Protein AF-A0A0M4M952-F1 (afdb_monomer_lite)

Sequence (85 aa):
MFGKIIGAGLGAKAAEHTSKIGGPLGAVIGATAPVILRRMSIPAMLAIGAGGYFLKKYMDKKDAETGSTDTSKTPPATSTAPAAA

pLDDT: mean 71.99, std 15.29, range [37.91, 93.69]

Secondary structure (DSSP, 8-state):
-HHHHHHHHHHHHHHHHHHHH-SHHHHHHHHHHHHHHHHS-HHHHHHHHHHHHHHHHHHHHHHHHS-----S-------------

Radius of gyration: 18.66 Å; chains: 1; bounding box: 55×34×33 Å

Foldseek 3Di:
DVCVVVCVVVVVVCVVCCVPVVDPVNVVCVVCVVVVVVVDDPVVVVVCVVVVVVVVVVVVVVCVVVDDDDPPDDDDPDPDDDPDD

Organism: NCBI:txid361183

Structure (mmCIF, N/CA/C/O backbone):
data_AF-A0A0M4M952-F1
#
_entry.id   AF-A0A0M4M952-F1
#
loop_
_atom_site.group_PDB
_atom_site.id
_atom_site.type_symbol
_atom_site.label_atom_id
_atom_site.label_alt_id
_atom_site.label_comp_id
_atom_site.label_asym_id
_atom_site.label_entity_id
_atom_site.label_seq_id
_atom_site.pdbx_PDB_ins_code
_atom_site.Cartn_x
_atom_site.Cartn_y
_atom_site.Cartn_z
_atom_site.occupancy
_atom_site.B_iso_or_equiv
_atom_site.auth_seq_id
_atom_site.auth_comp_id
_atom_site.auth_asym_id
_atom_site.auth_atom_id
_atom_site.pdbx_PDB_model_num
ATOM 1 N N . MET A 1 1 ? 11.769 17.808 -8.728 1.00 73.44 1 MET A N 1
ATOM 2 C CA . MET A 1 1 ? 12.792 16.737 -8.606 1.00 73.44 1 MET A CA 1
ATOM 3 C C . MET A 1 1 ? 12.564 15.797 -7.423 1.00 73.44 1 MET A C 1
ATOM 5 O O . MET A 1 1 ? 12.802 14.608 -7.581 1.00 73.44 1 MET A O 1
ATOM 9 N N . PHE A 1 2 ? 12.049 16.283 -6.288 1.00 73.12 2 PHE A N 1
ATOM 10 C CA . PHE A 1 2 ? 11.830 15.496 -5.062 1.00 73.12 2 PHE A CA 1
ATOM 11 C C . PHE A 1 2 ? 11.034 14.189 -5.258 1.00 73.12 2 PHE A C 1
ATOM 13 O O . PHE A 1 2 ? 11.414 13.143 -4.741 1.00 73.12 2 PHE A O 1
ATOM 20 N N . GLY A 1 3 ? 9.993 14.210 -6.101 1.00 72.00 3 GLY A N 1
ATOM 21 C CA . GLY A 1 3 ? 9.193 13.016 -6.404 1.00 72.00 3 GLY A CA 1
ATOM 22 C C . GLY A 1 3 ? 9.968 11.880 -7.085 1.00 72.00 3 GLY A C 1
ATOM 23 O O . GLY A 1 3 ? 9.626 10.720 -6.894 1.00 72.00 3 GLY A O 1
ATOM 24 N N . LYS A 1 4 ? 11.050 12.185 -7.819 1.00 81.12 4 LYS A N 1
ATOM 25 C CA . LYS A 1 4 ? 11.903 11.161 -8.448 1.00 81.12 4 LYS A CA 1
ATOM 26 C C . LYS A 1 4 ? 12.772 10.440 -7.418 1.00 81.12 4 LYS A C 1
ATOM 28 O O . LYS A 1 4 ? 12.994 9.248 -7.559 1.00 81.12 4 LYS A O 1
ATOM 33 N N . ILE A 1 5 ? 13.227 11.146 -6.382 1.00 80.94 5 ILE A N 1
ATOM 34 C CA . ILE A 1 5 ? 14.067 10.580 -5.315 1.00 80.94 5 ILE A CA 1
ATOM 35 C C . ILE A 1 5 ? 13.221 9.686 -4.404 1.00 80.94 5 ILE A C 1
ATOM 37 O O . ILE A 1 5 ? 13.596 8.547 -4.142 1.00 80.94 5 ILE A O 1
ATOM 41 N N . ILE A 1 6 ? 12.038 10.161 -3.997 1.00 79.50 6 ILE A N 1
ATOM 42 C CA . ILE A 1 6 ? 11.089 9.360 -3.207 1.00 79.50 6 ILE A CA 1
ATOM 43 C C . ILE A 1 6 ? 10.609 8.150 -4.020 1.00 79.50 6 ILE A C 1
ATOM 45 O O . ILE A 1 6 ? 10.589 7.034 -3.507 1.00 79.50 6 ILE A O 1
ATOM 49 N N .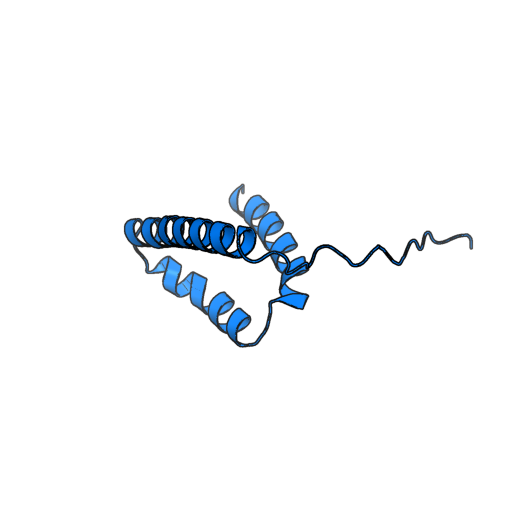 GLY A 1 7 ? 10.277 8.353 -5.299 1.00 74.94 7 GLY A N 1
ATOM 50 C CA . GLY A 1 7 ? 9.849 7.281 -6.197 1.00 74.94 7 GLY A CA 1
ATOM 51 C C . GLY A 1 7 ? 10.932 6.227 -6.437 1.00 74.94 7 GLY A C 1
ATOM 52 O O . GLY A 1 7 ? 10.625 5.041 -6.423 1.00 74.94 7 GLY A O 1
ATOM 53 N N . ALA A 1 8 ? 12.195 6.634 -6.590 1.00 84.06 8 ALA A N 1
ATOM 54 C CA . ALA A 1 8 ? 13.315 5.706 -6.738 1.00 84.06 8 ALA A CA 1
ATOM 55 C C . ALA A 1 8 ? 13.594 4.924 -5.446 1.00 84.06 8 ALA A C 1
ATOM 57 O O . ALA A 1 8 ? 13.811 3.718 -5.508 1.00 84.06 8 ALA A O 1
ATOM 58 N N . GLY A 1 9 ? 13.535 5.571 -4.276 1.00 79.25 9 GLY A N 1
ATOM 59 C CA . GLY A 1 9 ? 13.750 4.898 -2.990 1.00 79.25 9 GLY A CA 1
ATOM 60 C C . GLY A 1 9 ? 12.646 3.894 -2.646 1.00 79.25 9 GLY A C 1
ATOM 61 O O . GLY A 1 9 ? 12.925 2.766 -2.242 1.00 79.25 9 GLY A O 1
ATOM 62 N N . LEU A 1 10 ? 11.383 4.273 -2.859 1.00 77.69 10 LEU A N 1
ATOM 63 C CA . LEU A 1 10 ? 10.239 3.386 -2.634 1.00 77.69 10 LEU A CA 1
ATOM 64 C C . LEU A 1 10 ? 10.183 2.278 -3.703 1.00 77.69 10 LEU A C 1
ATOM 66 O O . LEU A 1 10 ? 9.882 1.131 -3.379 1.00 77.69 10 LEU A O 1
ATOM 70 N N . GLY A 1 11 ? 10.554 2.595 -4.948 1.00 68.06 11 GLY A N 1
ATOM 71 C CA . GLY A 1 11 ? 10.663 1.645 -6.055 1.00 68.06 11 GLY A CA 1
ATOM 72 C C . GLY A 1 11 ? 11.769 0.605 -5.866 1.00 68.06 11 GLY A C 1
ATOM 73 O O . GLY A 1 11 ? 11.528 -0.570 -6.122 1.00 68.06 11 GLY A O 1
ATOM 74 N N . ALA A 1 12 ? 12.940 0.996 -5.353 1.00 77.31 12 ALA A N 1
ATOM 75 C CA . ALA A 1 12 ? 14.029 0.069 -5.038 1.00 77.31 12 ALA A CA 1
ATOM 76 C C . ALA A 1 12 ? 13.611 -0.936 -3.953 1.00 77.31 12 ALA A C 1
ATOM 78 O O . ALA A 1 12 ? 13.730 -2.142 -4.145 1.00 77.31 12 ALA A O 1
ATOM 79 N N . LYS A 1 13 ? 12.994 -0.453 -2.868 1.00 74.44 13 LYS A N 1
ATOM 80 C CA . LYS A 1 13 ? 12.506 -1.322 -1.788 1.00 74.44 13 LYS A CA 1
ATOM 81 C C . LYS A 1 13 ? 11.358 -2.233 -2.240 1.00 74.44 13 LYS A C 1
ATOM 83 O O . LYS A 1 13 ? 11.266 -3.386 -1.824 1.00 74.44 13 LYS A O 1
ATOM 88 N N . ALA A 1 14 ? 10.482 -1.734 -3.113 1.00 72.12 14 ALA A N 1
ATOM 89 C CA . ALA A 1 14 ? 9.449 -2.552 -3.738 1.00 72.12 14 ALA A CA 1
ATOM 90 C C . ALA A 1 14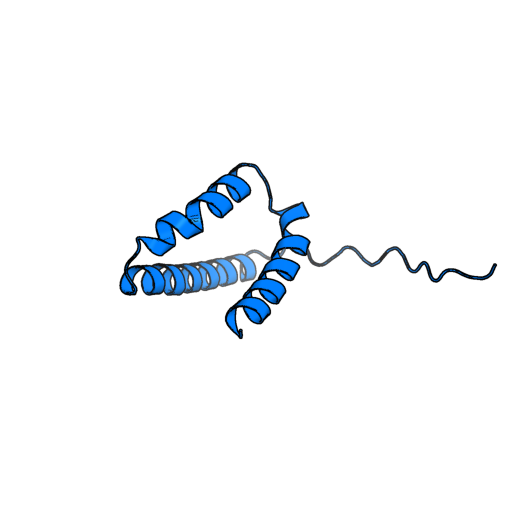 ? 10.058 -3.633 -4.648 1.00 72.12 14 ALA A C 1
ATOM 92 O O . ALA A 1 14 ? 9.573 -4.761 -4.623 1.00 72.12 14 ALA A O 1
ATOM 93 N N . ALA A 1 15 ? 11.135 -3.324 -5.383 1.00 70.38 15 ALA A N 1
ATOM 94 C CA . ALA A 1 15 ? 11.869 -4.258 -6.242 1.00 70.38 15 ALA A CA 1
ATOM 95 C C . ALA A 1 15 ? 12.581 -5.384 -5.459 1.00 70.38 15 ALA A C 1
ATOM 97 O O . ALA A 1 15 ? 12.673 -6.513 -5.937 1.00 70.38 15 ALA A O 1
ATOM 98 N N . GLU A 1 16 ? 13.024 -5.119 -4.232 1.00 71.00 16 GLU A N 1
ATOM 99 C CA . GLU A 1 16 ? 13.625 -6.142 -3.364 1.00 71.00 16 GLU A CA 1
ATOM 100 C C . GLU A 1 16 ? 12.580 -7.112 -2.782 1.00 71.00 16 GLU A C 1
ATOM 102 O O . GLU A 1 16 ? 12.837 -8.308 -2.637 1.00 71.00 16 GLU A O 1
ATOM 107 N N . HIS A 1 17 ? 11.371 -6.623 -2.485 1.00 65.31 17 HIS A N 1
ATOM 108 C CA . HIS A 1 17 ? 10.295 -7.428 -1.891 1.00 65.31 17 HIS A CA 1
ATOM 109 C C . HIS A 1 17 ? 9.335 -8.060 -2.917 1.00 65.31 17 HIS A C 1
ATOM 111 O O . HIS A 1 17 ? 8.697 -9.075 -2.622 1.00 65.31 17 HIS A O 1
ATOM 117 N N . THR A 1 18 ? 9.244 -7.519 -4.134 1.00 62.03 18 THR A N 1
ATOM 118 C CA . THR A 1 18 ? 8.395 -8.053 -5.216 1.00 62.03 18 THR A CA 1
ATOM 119 C C . THR A 1 18 ? 8.814 -9.451 -5.662 1.00 62.03 18 THR A C 1
ATOM 121 O O . THR A 1 18 ? 7.947 -10.229 -6.040 1.00 62.03 18 THR A O 1
ATOM 124 N N . SER A 1 19 ? 10.085 -9.846 -5.543 1.00 58.56 19 SER A N 1
ATOM 125 C CA . SER A 1 19 ? 10.507 -11.218 -5.880 1.00 58.56 19 SER A CA 1
ATOM 126 C C . SER A 1 19 ? 9.848 -12.296 -5.002 1.00 58.56 19 SER A C 1
ATOM 128 O O . SER A 1 19 ? 9.796 -13.453 -5.405 1.00 58.56 19 SER A O 1
ATOM 130 N N . LYS A 1 20 ? 9.310 -11.933 -3.824 1.00 58.31 20 LYS A N 1
ATOM 131 C CA . LYS A 1 20 ? 8.558 -12.836 -2.927 1.00 58.31 20 LYS A CA 1
ATOM 132 C C . LYS A 1 20 ? 7.041 -12.576 -2.885 1.00 58.31 20 LYS A C 1
ATOM 134 O O . LYS A 1 20 ? 6.307 -13.437 -2.418 1.00 58.31 20 LYS A O 1
ATOM 139 N N . ILE A 1 21 ? 6.565 -11.418 -3.358 1.00 60.91 21 ILE A N 1
ATOM 140 C CA . ILE A 1 21 ? 5.151 -10.967 -3.280 1.00 60.91 21 ILE A CA 1
ATOM 141 C C . ILE A 1 21 ? 4.488 -10.827 -4.677 1.00 60.91 21 ILE A C 1
ATOM 143 O O . ILE A 1 21 ? 3.268 -10.714 -4.797 1.00 60.91 21 ILE A O 1
ATOM 147 N N . GLY A 1 22 ? 5.272 -10.863 -5.757 1.00 59.75 22 GLY A N 1
ATOM 148 C CA . GLY A 1 22 ? 4.890 -10.499 -7.127 1.00 59.75 22 GLY A CA 1
ATOM 149 C C . GLY A 1 22 ? 4.271 -11.619 -7.962 1.00 59.75 22 GLY A C 1
ATOM 150 O O . GLY A 1 22 ? 4.769 -11.937 -9.038 1.00 59.75 22 GLY A O 1
ATOM 151 N N . GLY A 1 23 ? 3.177 -12.216 -7.490 1.00 74.25 23 GLY A N 1
ATOM 152 C CA . GLY A 1 23 ? 2.350 -13.099 -8.319 1.00 74.25 23 GLY A CA 1
ATOM 153 C C . GLY A 1 23 ? 1.504 -12.331 -9.356 1.00 74.25 23 GLY A C 1
ATOM 154 O O . GLY A 1 23 ? 1.438 -11.099 -9.311 1.00 74.25 23 GLY A O 1
ATOM 155 N N . PRO A 1 24 ? 0.776 -13.032 -10.251 1.00 82.50 24 PRO A N 1
ATOM 156 C CA . PRO A 1 24 ? -0.082 -12.418 -11.275 1.00 82.50 24 PRO A CA 1
ATOM 157 C C . PRO A 1 24 ? -1.070 -11.389 -10.710 1.00 82.50 24 PRO A C 1
ATOM 159 O O . PRO A 1 24 ? -1.297 -10.338 -11.304 1.00 82.50 24 PRO A O 1
ATOM 162 N N . LEU A 1 25 ? -1.600 -11.654 -9.513 1.00 78.31 25 LEU A N 1
ATOM 163 C CA . LEU A 1 25 ? -2.500 -10.743 -8.812 1.00 78.31 25 LEU A CA 1
ATOM 164 C C . LEU A 1 25 ? -1.802 -9.435 -8.394 1.00 78.31 25 LEU A C 1
ATOM 166 O O . LEU A 1 25 ? -2.367 -8.356 -8.559 1.00 78.31 25 LEU A O 1
ATOM 170 N N . GLY A 1 26 ? -0.559 -9.518 -7.911 1.00 74.06 26 GLY A N 1
ATOM 171 C CA . GLY A 1 26 ? 0.245 -8.350 -7.543 1.00 74.06 26 GLY A CA 1
ATOM 172 C C . GLY A 1 26 ? 0.615 -7.492 -8.754 1.00 74.06 26 GLY A C 1
ATOM 173 O O . GLY A 1 26 ? 0.573 -6.267 -8.669 1.00 74.06 26 GLY A O 1
ATOM 174 N N . ALA A 1 27 ? 0.892 -8.120 -9.900 1.00 86.31 27 ALA A N 1
ATOM 175 C CA . ALA A 1 27 ? 1.183 -7.417 -11.149 1.00 86.31 27 ALA A CA 1
ATOM 176 C C . ALA A 1 27 ? -0.046 -6.679 -11.703 1.00 86.31 27 ALA A C 1
ATOM 178 O O . ALA A 1 27 ? 0.052 -5.508 -12.071 1.00 86.31 27 ALA A O 1
ATOM 179 N N . VAL A 1 28 ? -1.217 -7.326 -11.712 1.00 88.56 28 VAL A N 1
ATOM 180 C CA . VAL A 1 28 ? -2.465 -6.696 -12.174 1.00 88.56 28 VAL A CA 1
ATOM 181 C C . VAL A 1 28 ? -2.836 -5.511 -11.284 1.00 88.56 28 VAL A C 1
ATOM 183 O O . VAL A 1 28 ? -3.148 -4.433 -11.798 1.00 88.56 28 VAL A O 1
ATOM 186 N N . ILE A 1 29 ? -2.755 -5.661 -9.959 1.00 85.69 29 ILE A N 1
ATOM 187 C CA . ILE A 1 29 ? -3.017 -4.543 -9.046 1.00 85.69 29 ILE A CA 1
ATOM 188 C C . ILE A 1 29 ? -1.953 -3.456 -9.206 1.00 85.69 29 ILE A C 1
ATOM 190 O O . ILE A 1 29 ? -2.311 -2.289 -9.301 1.00 85.69 29 ILE A O 1
ATOM 194 N N . GLY A 1 30 ? -0.669 -3.797 -9.322 1.00 83.88 30 GLY A N 1
ATOM 195 C CA . GLY A 1 30 ? 0.399 -2.812 -9.521 1.00 83.88 30 GLY A CA 1
ATOM 196 C C . GLY A 1 30 ? 0.241 -1.994 -10.807 1.00 83.88 30 GLY A C 1
ATOM 197 O O . GLY A 1 30 ? 0.473 -0.786 -10.801 1.00 83.88 30 GLY A O 1
ATOM 198 N N . ALA A 1 31 ? -0.218 -2.626 -11.890 1.00 87.06 31 ALA A N 1
ATOM 199 C CA . ALA A 1 31 ? -0.457 -1.964 -13.171 1.00 87.06 31 ALA A CA 1
ATOM 200 C C . ALA A 1 31 ? -1.739 -1.110 -13.181 1.00 87.06 31 ALA A C 1
ATOM 202 O O . ALA A 1 31 ? -1.774 -0.049 -13.806 1.00 87.06 31 ALA A O 1
ATOM 203 N N . THR A 1 32 ? -2.794 -1.543 -12.484 1.00 87.25 32 THR A N 1
ATOM 204 C CA . THR A 1 32 ? -4.102 -0.856 -12.488 1.00 87.25 32 THR A CA 1
ATOM 205 C C . THR A 1 32 ? -4.253 0.177 -11.369 1.00 87.25 32 THR A C 1
ATOM 207 O O . THR A 1 32 ? -4.953 1.176 -11.553 1.00 87.25 32 THR A O 1
ATOM 210 N N . ALA A 1 33 ? -3.549 0.007 -10.247 1.00 83.94 33 ALA A N 1
ATOM 211 C CA . ALA A 1 33 ? -3.550 0.925 -9.111 1.00 83.94 33 ALA A CA 1
ATOM 212 C C . ALA A 1 33 ? -3.314 2.392 -9.508 1.00 83.94 33 ALA A C 1
ATOM 214 O O . ALA A 1 33 ? -4.147 3.214 -9.134 1.00 83.94 33 ALA A O 1
ATOM 215 N N . PRO A 1 34 ? -2.279 2.775 -10.287 1.00 82.75 34 PRO A N 1
ATOM 216 C CA . PRO A 1 34 ? -2.059 4.183 -10.630 1.00 82.75 34 PRO A CA 1
ATOM 217 C C . PRO A 1 34 ? -3.191 4.790 -11.473 1.00 82.75 34 PRO A C 1
ATOM 219 O O . PRO A 1 34 ? -3.485 5.978 -11.339 1.00 82.75 34 PRO A O 1
ATOM 222 N N . VAL A 1 35 ? -3.866 3.990 -12.304 1.00 84.94 35 VAL A N 1
ATOM 223 C CA . VAL A 1 35 ? -4.994 4.450 -13.134 1.00 84.94 35 VAL A CA 1
ATOM 224 C C . VAL A 1 35 ? -6.221 4.729 -12.270 1.00 84.94 35 VAL A C 1
ATOM 226 O O . VAL A 1 35 ? -6.852 5.779 -12.408 1.00 84.94 35 VAL A O 1
ATOM 229 N N . ILE A 1 36 ? -6.529 3.819 -11.347 1.00 81.56 36 ILE A N 1
ATOM 230 C CA . ILE A 1 36 ? -7.645 3.969 -10.405 1.00 81.56 36 ILE A CA 1
ATOM 231 C C . ILE A 1 36 ? -7.365 5.141 -9.462 1.00 81.56 36 ILE A C 1
ATOM 233 O O . ILE A 1 36 ? -8.222 5.996 -9.250 1.00 81.56 36 ILE A O 1
ATOM 237 N N . LEU A 1 37 ? -6.133 5.231 -8.965 1.00 80.06 37 LEU A N 1
ATOM 238 C CA . LEU A 1 37 ? -5.702 6.246 -8.016 1.00 80.06 37 LEU A CA 1
ATOM 239 C C . LEU A 1 37 ? -5.725 7.657 -8.621 1.00 80.06 37 LEU A C 1
ATOM 241 O O . LEU A 1 37 ? -6.119 8.601 -7.943 1.00 80.06 37 LEU A O 1
ATOM 245 N N . ARG A 1 38 ? -5.402 7.802 -9.914 1.00 80.75 38 ARG A N 1
ATOM 246 C CA . ARG A 1 38 ? -5.543 9.072 -10.650 1.00 80.75 38 ARG A CA 1
ATOM 247 C C . ARG A 1 38 ? -7.001 9.526 -10.786 1.00 80.75 38 ARG A C 1
ATOM 249 O O . ARG A 1 38 ? -7.247 10.718 -10.958 1.00 80.75 38 ARG A O 1
ATOM 256 N N . ARG A 1 39 ? -7.960 8.597 -10.740 1.00 75.19 39 ARG A N 1
ATOM 257 C CA . ARG A 1 39 ? -9.398 8.886 -10.864 1.00 75.19 39 ARG A CA 1
ATOM 258 C C . ARG A 1 39 ? -10.105 9.043 -9.517 1.00 75.19 39 ARG A C 1
ATOM 260 O O . ARG A 1 39 ? -11.289 9.368 -9.487 1.00 75.19 39 ARG A O 1
ATOM 267 N N . MET A 1 40 ? -9.397 8.797 -8.423 1.00 72.25 40 MET A N 1
ATOM 268 C CA . MET A 1 40 ? -9.950 8.769 -7.082 1.00 72.25 40 MET A CA 1
ATOM 269 C C . MET A 1 40 ? -9.769 10.131 -6.404 1.00 72.25 40 MET A C 1
ATOM 271 O O . MET A 1 40 ? -8.702 10.739 -6.469 1.00 72.25 40 MET A O 1
ATOM 275 N N . SER A 1 41 ? -10.827 10.640 -5.774 1.00 74.81 41 SER A N 1
ATOM 276 C CA . SER A 1 41 ? -10.788 11.925 -5.075 1.00 74.81 41 SER A CA 1
ATOM 277 C C . SER A 1 41 ? -9.970 11.824 -3.777 1.00 74.81 41 SER A C 1
ATOM 279 O O . SER A 1 41 ? -9.863 10.752 -3.176 1.00 74.81 41 SER A O 1
ATOM 281 N N . ILE A 1 42 ? -9.405 12.948 -3.315 1.00 87.19 42 ILE A N 1
ATOM 282 C CA . ILE A 1 42 ? -8.609 13.030 -2.071 1.00 87.19 42 ILE A CA 1
ATOM 283 C C . ILE A 1 42 ? -9.291 12.365 -0.852 1.00 87.19 42 ILE A C 1
ATOM 285 O O . ILE A 1 42 ? -8.602 11.662 -0.109 1.00 87.19 42 ILE A O 1
ATOM 289 N N . PRO A 1 43 ? -10.622 12.473 -0.656 1.00 85.06 43 PRO A N 1
ATOM 290 C CA . PRO A 1 43 ? -11.317 11.754 0.412 1.00 85.06 43 PRO A CA 1
ATOM 291 C C . PRO A 1 43 ? -11.151 10.232 0.355 1.00 85.06 43 PRO A C 1
ATOM 293 O O . PRO A 1 43 ? -10.972 9.587 1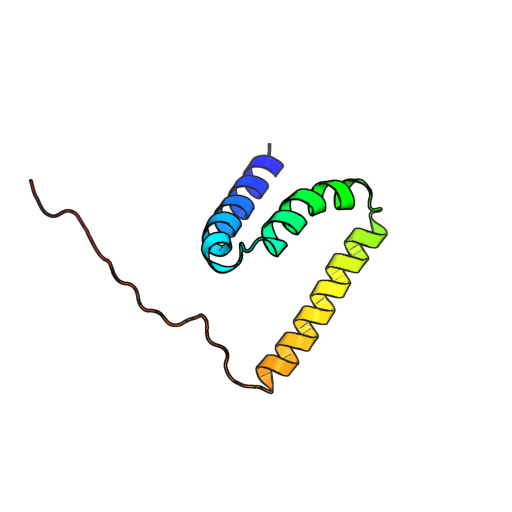.385 1.00 85.06 43 PRO A O 1
ATOM 296 N N . ALA A 1 44 ? -11.168 9.643 -0.838 1.00 83.94 44 ALA A N 1
ATOM 297 C CA . ALA A 1 44 ? -11.040 8.202 -0.988 1.00 83.94 44 ALA A CA 1
ATOM 298 C C . ALA A 1 44 ? -9.588 7.731 -0.788 1.00 83.94 44 ALA A C 1
ATOM 300 O O . ALA A 1 44 ? -9.375 6.665 -0.215 1.00 83.94 44 ALA A O 1
ATOM 301 N N . MET A 1 45 ? -8.580 8.544 -1.130 1.00 86.94 45 MET A N 1
ATOM 302 C CA . MET A 1 45 ? -7.193 8.273 -0.713 1.00 86.94 45 MET A CA 1
ATOM 303 C C . MET A 1 45 ? -7.045 8.245 0.812 1.00 86.94 45 MET A C 1
ATOM 305 O O . MET A 1 45 ? -6.398 7.343 1.344 1.00 86.94 45 MET A O 1
ATOM 309 N N . LEU A 1 46 ? -7.663 9.199 1.514 1.00 88.94 46 LEU A N 1
ATOM 310 C CA . LEU A 1 46 ? -7.664 9.224 2.978 1.00 88.94 46 LEU A CA 1
ATOM 311 C C . LEU A 1 46 ? -8.380 8.009 3.562 1.00 88.94 46 LEU A C 1
ATOM 313 O O . LEU A 1 46 ? -7.863 7.398 4.492 1.00 88.94 46 LEU A O 1
ATOM 317 N N . ALA A 1 47 ? -9.523 7.621 2.996 1.00 91.56 47 ALA A N 1
ATOM 318 C CA . ALA A 1 47 ? -10.256 6.440 3.434 1.00 91.56 47 ALA A CA 1
ATOM 319 C C . ALA A 1 47 ? -9.441 5.152 3.248 1.00 91.56 47 ALA A C 1
ATOM 321 O O . ALA A 1 47 ? -9.405 4.330 4.158 1.00 91.56 47 ALA A O 1
ATOM 322 N N . ILE A 1 48 ? -8.742 4.985 2.120 1.00 88.94 48 ILE A N 1
ATOM 323 C CA . ILE A 1 48 ? -7.872 3.820 1.898 1.00 88.94 48 ILE A CA 1
ATOM 324 C C . ILE A 1 48 ? -6.668 3.847 2.844 1.00 88.94 48 ILE A C 1
ATOM 326 O O . ILE A 1 48 ? -6.338 2.821 3.435 1.00 88.94 48 ILE A O 1
ATOM 330 N N . GLY A 1 49 ? -6.031 5.005 3.032 1.00 89.88 49 GLY A N 1
ATOM 331 C CA . GLY A 1 49 ? -4.904 5.141 3.958 1.00 89.88 49 GLY A CA 1
ATOM 332 C C . GLY A 1 49 ? -5.300 4.838 5.405 1.00 89.88 49 GLY A C 1
ATOM 333 O O . GLY A 1 49 ? -4.662 4.022 6.071 1.00 89.88 49 GLY A O 1
ATOM 334 N N . ALA A 1 50 ? -6.391 5.444 5.877 1.00 93.69 50 ALA A N 1
ATOM 335 C CA . ALA A 1 50 ? -6.915 5.225 7.220 1.00 93.69 50 ALA A CA 1
ATOM 336 C C . ALA A 1 50 ? -7.451 3.796 7.388 1.00 93.69 50 ALA A C 1
ATOM 338 O O . ALA A 1 50 ? -7.098 3.120 8.349 1.00 93.69 50 ALA A O 1
ATOM 339 N N . GLY A 1 51 ? -8.242 3.302 6.435 1.00 91.19 51 GLY A N 1
ATOM 340 C CA . GLY A 1 51 ? -8.789 1.945 6.441 1.00 91.19 51 GLY A CA 1
ATOM 341 C C . GLY A 1 51 ? -7.695 0.878 6.453 1.00 91.19 51 GLY A C 1
ATOM 342 O O . GLY A 1 51 ? -7.764 -0.063 7.242 1.00 91.19 51 GLY A O 1
ATOM 343 N N . GLY A 1 52 ? -6.633 1.067 5.666 1.00 90.62 52 GLY A N 1
ATOM 344 C CA . GLY A 1 52 ? -5.447 0.213 5.692 1.00 90.62 52 GLY A CA 1
ATOM 345 C C . GLY A 1 52 ? -4.718 0.248 7.038 1.00 90.62 52 GLY A C 1
ATOM 346 O O . GLY A 1 52 ? -4.296 -0.800 7.524 1.00 90.62 52 GLY A O 1
ATOM 347 N N . TYR A 1 53 ? -4.616 1.415 7.684 1.00 90.12 53 TYR A N 1
ATOM 348 C CA . TYR A 1 53 ? -4.024 1.542 9.021 1.00 90.12 53 TYR A CA 1
ATOM 349 C C . TYR A 1 53 ? -4.860 0.840 10.099 1.00 90.12 53 TYR A C 1
ATOM 351 O O . TYR A 1 53 ? -4.310 0.107 10.922 1.00 90.12 53 TYR A O 1
ATOM 359 N N . PHE A 1 54 ? -6.184 1.008 10.080 1.00 93.69 54 PHE A N 1
ATOM 360 C CA . PHE A 1 54 ? -7.077 0.309 11.006 1.00 93.69 54 PHE A CA 1
ATOM 361 C C . PHE A 1 54 ? -7.011 -1.206 10.807 1.00 93.69 54 PHE A C 1
ATOM 363 O O . PHE A 1 54 ? -6.905 -1.944 11.788 1.00 93.69 54 PHE A O 1
ATOM 370 N N . LEU A 1 55 ? -6.986 -1.673 9.556 1.00 90.88 55 LEU A N 1
ATOM 371 C CA . LEU A 1 55 ? -6.850 -3.094 9.250 1.00 90.88 55 LEU A CA 1
ATOM 372 C C . LEU A 1 55 ? -5.487 -3.640 9.697 1.00 90.88 55 LEU A C 1
ATOM 374 O O . LEU A 1 55 ? -5.435 -4.688 10.334 1.00 90.88 55 LEU A O 1
ATOM 378 N N . LYS A 1 56 ? -4.396 -2.900 9.454 1.00 83.62 56 LYS A N 1
ATOM 379 C CA . LYS A 1 56 ? -3.048 -3.223 9.949 1.00 83.62 56 LYS A CA 1
ATOM 380 C C . LYS A 1 56 ? -3.039 -3.334 11.472 1.00 83.62 56 LYS A C 1
ATOM 382 O O . LYS A 1 56 ? -2.501 -4.301 11.989 1.00 83.62 56 LYS A O 1
ATOM 387 N N . LYS A 1 57 ? -3.658 -2.387 12.185 1.00 85.56 57 LYS A N 1
ATOM 388 C CA . LYS A 1 57 ? -3.730 -2.378 13.656 1.00 85.56 57 LYS A CA 1
ATOM 389 C C . LYS A 1 57 ? -4.559 -3.539 14.208 1.00 85.56 57 LYS A C 1
ATOM 391 O O . LYS A 1 57 ? -4.257 -4.039 15.288 1.00 85.56 57 LYS A O 1
ATOM 396 N N . TYR A 1 58 ? -5.599 -3.949 13.487 1.00 86.81 58 TYR A N 1
ATOM 397 C CA . TYR A 1 58 ? -6.425 -5.096 13.849 1.00 86.81 58 TYR A CA 1
ATOM 398 C C . TYR A 1 58 ? -5.703 -6.424 13.592 1.00 86.81 58 TYR A C 1
ATOM 400 O O . TYR A 1 58 ? -5.735 -7.300 14.448 1.00 86.81 58 TYR A O 1
ATOM 408 N N . MET A 1 59 ? -5.007 -6.552 12.459 1.00 87.50 59 MET A N 1
ATOM 409 C CA . MET A 1 59 ? -4.187 -7.728 12.152 1.00 87.50 59 MET A CA 1
ATOM 410 C C . MET A 1 59 ? -3.032 -7.861 13.139 1.00 87.50 59 MET A C 1
ATOM 412 O O . MET A 1 59 ? -2.917 -8.901 13.753 1.00 87.50 59 MET A O 1
ATOM 416 N N . ASP A 1 60 ? -2.301 -6.780 13.418 1.00 80.06 60 ASP A N 1
ATOM 417 C CA . ASP A 1 60 ? -1.201 -6.751 14.392 1.00 80.06 60 ASP A CA 1
ATOM 418 C C . ASP A 1 60 ? -1.646 -7.224 15.788 1.00 80.06 60 ASP A C 1
ATOM 420 O O . ASP A 1 60 ? -0.955 -8.002 16.433 1.00 80.06 60 ASP A O 1
ATOM 424 N N . LYS A 1 61 ? -2.865 -6.865 16.220 1.00 76.62 61 LYS A N 1
ATOM 425 C CA . LYS A 1 61 ? -3.466 -7.410 17.450 1.00 76.62 61 LYS A CA 1
ATOM 426 C C . LYS A 1 61 ? -3.733 -8.917 17.358 1.00 76.62 61 LYS A C 1
ATOM 428 O O . LYS A 1 61 ? -3.441 -9.627 18.309 1.00 76.62 61 LYS A O 1
ATOM 433 N N . LYS A 1 62 ? -4.244 -9.410 16.227 1.00 73.75 62 LYS A N 1
ATOM 434 C CA . LYS A 1 62 ? -4.505 -10.845 16.016 1.00 73.75 62 LYS A CA 1
ATOM 435 C C . LYS A 1 62 ? -3.229 -11.665 15.834 1.00 73.75 62 LYS A C 1
ATOM 437 O O . LYS A 1 62 ? -3.193 -12.800 16.292 1.00 73.75 62 LYS A O 1
ATOM 442 N N . ASP A 1 63 ? -2.208 -11.093 15.209 1.00 66.94 63 ASP A N 1
ATOM 443 C CA . ASP A 1 63 ? -0.866 -11.656 15.053 1.00 66.94 63 ASP A CA 1
ATOM 444 C C . ASP A 1 63 ? -0.108 -11.634 16.396 1.00 66.94 63 ASP A C 1
ATOM 446 O O . ASP A 1 63 ? 0.696 -12.517 16.677 1.00 66.94 63 ASP A O 1
ATOM 450 N N . ALA A 1 64 ? -0.392 -10.660 17.268 1.00 60.31 64 ALA A N 1
ATOM 451 C CA . ALA A 1 64 ? 0.113 -10.630 18.641 1.00 60.31 64 ALA A CA 1
ATOM 452 C C . ALA A 1 64 ? -0.594 -11.644 19.563 1.00 60.31 64 ALA A C 1
ATOM 454 O O . ALA A 1 64 ? 0.023 -12.134 20.506 1.00 60.31 64 ALA A O 1
ATOM 455 N N . GLU A 1 65 ? -1.860 -11.981 19.296 1.00 56.38 65 GLU A N 1
ATOM 456 C CA . GLU A 1 65 ? -2.600 -13.045 19.998 1.00 56.38 65 GLU A CA 1
ATOM 457 C C . GLU A 1 65 ? -2.330 -14.445 19.409 1.00 56.38 65 GLU A C 1
ATOM 459 O O . GLU A 1 65 ? -2.383 -15.443 20.125 1.00 56.38 65 GLU A O 1
ATOM 464 N N . THR A 1 66 ? -1.982 -14.523 18.122 1.00 51.06 66 THR A N 1
ATOM 465 C CA . THR A 1 66 ? -1.608 -15.748 17.401 1.00 51.06 66 THR A CA 1
ATOM 466 C C . THR A 1 66 ? -0.114 -15.695 17.103 1.00 51.06 66 THR A C 1
ATOM 468 O O . THR A 1 66 ? 0.298 -15.342 16.002 1.00 51.06 66 THR A O 1
ATOM 471 N N . GLY A 1 67 ? 0.710 -16.001 18.106 1.00 54.16 67 GLY A N 1
ATOM 472 C CA . GLY A 1 67 ? 2.162 -16.021 17.953 1.00 54.16 67 GLY A CA 1
ATOM 473 C C . GLY A 1 67 ? 2.617 -16.767 16.689 1.00 54.16 67 GLY A C 1
ATOM 474 O O . GLY A 1 67 ? 2.166 -17.875 16.411 1.00 54.16 67 GLY A O 1
ATOM 475 N N . SER A 1 68 ? 3.559 -16.140 15.980 1.00 53.12 68 SER A N 1
ATOM 476 C CA . SER A 1 68 ? 4.372 -16.689 14.887 1.00 53.12 68 SER A CA 1
ATOM 477 C C . SER A 1 68 ? 3.703 -16.834 13.513 1.00 53.12 68 SER A C 1
ATOM 479 O O . SER A 1 68 ? 3.146 -17.864 13.148 1.00 53.12 68 SER A O 1
ATOM 481 N N . THR A 1 69 ? 3.996 -15.880 12.629 1.00 40.16 69 THR A N 1
ATOM 482 C CA . THR A 1 69 ? 4.594 -16.257 11.340 1.00 40.16 69 THR A CA 1
ATOM 483 C C . THR A 1 69 ? 5.783 -15.351 11.064 1.00 40.16 69 THR A C 1
ATOM 485 O O . THR A 1 69 ? 5.684 -14.256 10.514 1.00 40.16 69 THR A O 1
ATOM 488 N N . ASP A 1 70 ? 6.937 -15.844 11.497 1.00 49.50 70 ASP A N 1
ATOM 489 C CA . ASP A 1 70 ? 8.241 -15.479 10.986 1.00 49.50 70 ASP A CA 1
ATOM 490 C C . ASP A 1 70 ? 8.246 -15.360 9.451 1.00 49.50 70 ASP A C 1
ATOM 492 O O . ASP A 1 70 ? 7.998 -16.310 8.713 1.00 49.50 70 ASP A O 1
ATOM 496 N N . THR A 1 71 ? 8.672 -14.208 8.943 1.00 45.47 71 THR A N 1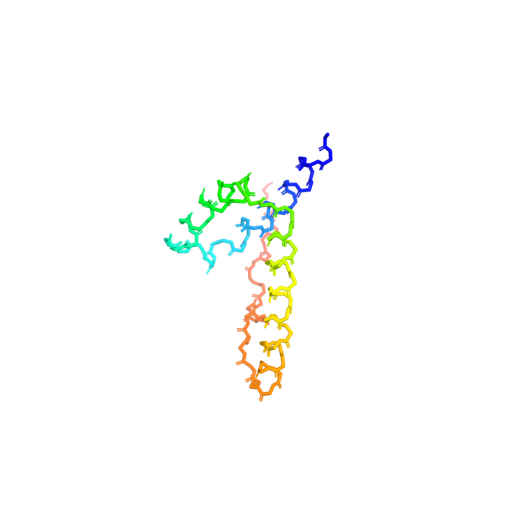
ATOM 497 C CA . THR A 1 71 ? 9.592 -14.177 7.792 1.00 45.47 71 THR A CA 1
ATOM 498 C C . THR A 1 71 ? 10.743 -13.223 8.109 1.00 45.47 71 THR A C 1
ATOM 500 O O . THR A 1 71 ? 11.142 -12.383 7.310 1.00 45.47 71 THR A O 1
ATOM 503 N N . SER A 1 72 ? 11.284 -13.378 9.318 1.00 53.66 72 SER A N 1
ATOM 504 C CA . SER A 1 72 ? 12.559 -12.809 9.759 1.00 53.66 72 SER A CA 1
ATOM 505 C C . SER A 1 72 ? 13.425 -13.921 10.349 1.00 53.66 72 SER A C 1
ATOM 507 O O . SER A 1 72 ? 13.851 -13.846 11.494 1.00 53.66 72 SER A O 1
ATOM 509 N N . LYS A 1 73 ? 13.690 -14.982 9.577 1.00 61.50 73 LYS A N 1
ATOM 510 C CA . LYS A 1 73 ? 14.815 -15.887 9.855 1.00 61.50 73 LYS A CA 1
ATOM 511 C C . LYS A 1 73 ? 15.209 -16.687 8.614 1.00 61.50 73 LYS A C 1
ATOM 513 O O . LYS A 1 73 ? 14.792 -17.820 8.402 1.00 61.50 73 LYS A O 1
ATOM 518 N N . THR A 1 74 ? 16.082 -16.111 7.798 1.00 44.28 74 THR A N 1
ATOM 519 C CA . THR A 1 74 ? 17.110 -16.924 7.141 1.00 44.28 74 THR A CA 1
ATOM 520 C C . THR A 1 74 ? 18.426 -16.146 7.230 1.00 44.28 74 THR A C 1
ATOM 522 O O . THR A 1 74 ? 18.479 -15.016 6.744 1.00 44.28 74 THR A O 1
ATOM 525 N N . PRO A 1 75 ? 19.432 -16.672 7.951 1.00 57.97 75 PRO A N 1
ATOM 526 C CA . PRO A 1 75 ? 20.722 -16.019 8.165 1.00 57.97 75 PRO A CA 1
ATOM 527 C C . PRO A 1 75 ? 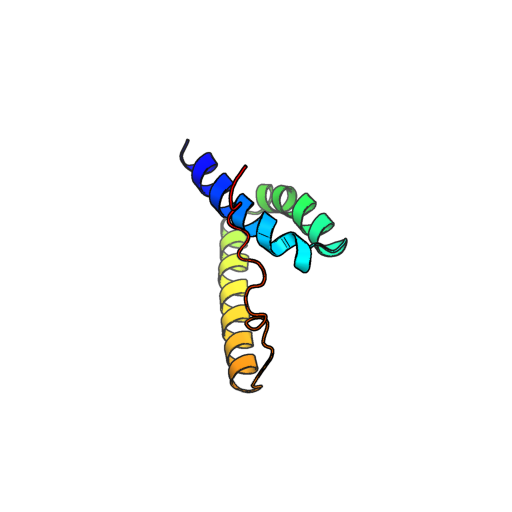21.506 -15.865 6.848 1.00 57.97 75 PRO A C 1
ATOM 529 O O . PRO A 1 75 ? 21.245 -16.591 5.887 1.00 57.97 75 PRO A O 1
ATOM 532 N N . PRO A 1 76 ? 22.453 -14.913 6.783 1.00 53.84 76 PRO A N 1
ATOM 533 C CA . PRO A 1 76 ? 23.139 -14.550 5.553 1.00 53.84 76 PRO A CA 1
ATOM 534 C C . PRO A 1 76 ? 24.128 -15.647 5.135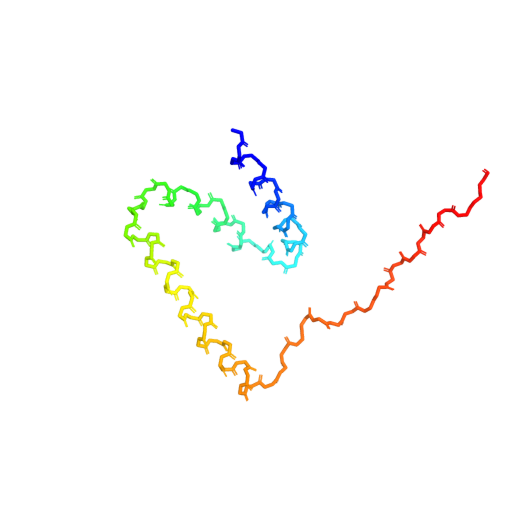 1.00 53.84 76 PRO A C 1
ATOM 536 O O . PRO A 1 76 ? 25.118 -15.896 5.814 1.00 53.84 76 PRO A O 1
ATOM 539 N N . ALA A 1 77 ? 23.894 -16.258 3.979 1.00 51.47 77 ALA A N 1
ATOM 540 C CA . ALA A 1 77 ? 24.957 -16.746 3.107 1.00 51.47 77 ALA A CA 1
ATOM 541 C C . ALA A 1 77 ? 24.924 -15.781 1.913 1.00 51.47 77 ALA A C 1
ATOM 543 O O . ALA A 1 77 ? 23.923 -15.693 1.215 1.00 51.47 77 ALA A O 1
ATOM 544 N N . THR A 1 78 ? 25.906 -14.921 1.668 1.00 47.41 78 THR A N 1
ATOM 545 C CA . THR A 1 78 ? 27.255 -15.308 1.272 1.00 47.41 78 THR A CA 1
ATOM 546 C C . THR A 1 78 ? 28.143 -14.068 1.423 1.00 47.41 78 THR A C 1
ATOM 548 O O . THR A 1 78 ? 27.927 -13.060 0.755 1.00 47.41 78 THR A O 1
ATOM 551 N N . SER A 1 79 ? 29.128 -14.125 2.320 1.00 53.44 79 SER A N 1
ATOM 552 C CA . SER A 1 79 ? 30.307 -13.266 2.232 1.00 53.44 79 SER A CA 1
ATOM 553 C C . SER A 1 79 ? 31.164 -13.829 1.101 1.00 53.44 79 SER A C 1
ATOM 555 O O . SER A 1 79 ? 31.785 -14.877 1.256 1.00 53.44 79 SER A O 1
ATOM 557 N N . THR A 1 80 ? 31.153 -13.175 -0.055 1.00 53.06 80 THR A N 1
ATOM 558 C CA . THR A 1 80 ? 32.172 -13.378 -1.089 1.00 53.06 80 THR A CA 1
ATOM 559 C C . THR A 1 80 ? 32.835 -12.033 -1.324 1.00 53.06 80 THR A C 1
ATOM 561 O O . THR A 1 80 ? 32.483 -11.287 -2.232 1.00 53.06 80 THR A O 1
ATOM 564 N N . ALA A 1 81 ? 33.786 -11.706 -0.451 1.00 44.97 81 ALA A N 1
ATOM 565 C CA . ALA A 1 81 ? 34.890 -10.844 -0.838 1.00 44.97 81 ALA A CA 1
ATOM 566 C C . ALA A 1 81 ? 35.699 -11.593 -1.915 1.00 44.97 81 ALA A C 1
ATOM 568 O O . ALA A 1 81 ? 36.039 -12.758 -1.687 1.00 44.97 81 ALA A O 1
ATOM 569 N N . PRO A 1 82 ? 36.010 -10.994 -3.078 1.00 49.78 82 PRO A N 1
ATOM 570 C CA . PRO A 1 82 ? 36.970 -11.593 -3.986 1.00 49.78 82 PRO A CA 1
ATOM 571 C C . PRO A 1 82 ? 38.357 -11.459 -3.353 1.00 49.78 82 PRO A C 1
ATOM 573 O O . PRO A 1 82 ? 38.932 -10.374 -3.276 1.00 49.78 82 PRO A O 1
ATOM 576 N N . ALA A 1 83 ? 38.870 -12.577 -2.848 1.00 48.09 83 ALA A N 1
ATOM 577 C CA . ALA A 1 83 ? 40.289 -12.743 -2.610 1.00 48.09 83 ALA A CA 1
ATOM 578 C C . ALA A 1 83 ? 40.995 -12.865 -3.969 1.00 48.09 83 ALA A C 1
ATOM 580 O O . ALA A 1 83 ? 40.599 -13.691 -4.783 1.00 48.09 83 ALA A O 1
ATOM 581 N N . ALA A 1 84 ? 42.019 -12.031 -4.153 1.00 39.81 84 ALA A N 1
ATOM 582 C CA . ALA A 1 84 ? 43.216 -12.236 -4.969 1.00 39.81 84 ALA A CA 1
ATOM 583 C C . ALA A 1 84 ? 43.058 -12.806 -6.397 1.00 39.81 84 ALA A C 1
ATOM 585 O O . ALA A 1 84 ? 42.808 -13.994 -6.594 1.00 39.81 84 ALA A O 1
ATOM 586 N N . ALA A 1 85 ? 43.389 -11.966 -7.379 1.00 37.91 85 ALA A N 1
ATOM 587 C CA . ALA A 1 85 ? 44.115 -12.364 -8.583 1.00 37.91 85 ALA A CA 1
ATOM 588 C C . ALA A 1 85 ? 45.210 -11.324 -8.841 1.00 37.91 85 ALA A C 1
ATOM 590 O O . ALA A 1 85 ? 44.906 -10.120 -8.667 1.00 37.91 85 ALA A O 1
#